Protein AF-A0A087CQB8-F1 (afdb_monomer_lite)

Radius of gyration: 24.26 Å; chains: 1; bounding box: 60×30×91 Å

Foldseek 3Di:
DDDDDDDDDDDDDPPPPPVFCLVVLLVLLLVLLVLLVVLLVVLVVQDADPWFVRLLVSLVVLVVSVVVSVVVVVVNLVSLVVGPCVPPDPVLVVLLVVLSVQLVVLPDAQDQDPGDTSVVSNVSSVSSSVSSVSNSVSSVSNSVSSVSSPPDDD

Secondary structure (DSSP, 8-state):
--------------------SHHHHHHHHHHHHHHHHHHHHHHHH-PPPSSHHHHHHHHHHHHHHHHHHHHHHHHHHHHHHTS--TT--HHHHHHHHHHHHHHHTT-SPPPPPSS--HHHHHHHHHHHHHHHHHHHHHHHHHHHHHHHTSPP--

Organism: NCBI:txid1437611

pLDDT: mean 79.55, std 16.45, range [34.53, 94.06]

Sequence (154 aa):
MTEAEQKTSAESTQSNSAKSKTPLIVGAIVVVVVVIAAIAAFLMMNQGGGNAEEALSVCERNAAALEVHQNSLATVQEQADALDLDGADEAALTDLVAAQEAVDALGEMPVCPADGSAKDIEAVTEEIKAYANDLRAATNDLDVAVKALAPAEE

Structure (mmCIF, N/CA/C/O backbone):
data_AF-A0A087CQB8-F1
#
_entry.id   AF-A0A087CQB8-F1
#
loop_
_atom_site.group_PDB
_atom_site.id
_atom_site.type_symbol
_atom_site.label_atom_id
_atom_site.label_alt_id
_atom_site.label_comp_id
_atom_site.label_asym_id
_atom_site.label_entity_id
_atom_site.label_seq_id
_atom_site.pdbx_PDB_ins_code
_atom_site.Cartn_x
_atom_site.Cartn_y
_atom_site.Cartn_z
_atom_site.occupancy
_atom_site.B_iso_or_equiv
_atom_site.auth_seq_id
_atom_site.auth_comp_id
_atom_site.auth_asym_id
_atom_site.auth_atom_id
_atom_site.pdbx_PDB_model_num
ATOM 1 N N . MET A 1 1 ? 38.773 17.263 -65.637 1.00 38.34 1 MET A N 1
ATOM 2 C CA . MET A 1 1 ? 38.829 16.891 -64.211 1.00 38.34 1 MET A CA 1
ATOM 3 C C . MET A 1 1 ? 38.044 17.974 -63.480 1.00 38.34 1 MET A C 1
ATOM 5 O O . MET A 1 1 ? 38.553 19.081 -63.399 1.00 38.34 1 MET A O 1
ATOM 9 N N . THR A 1 2 ? 36.706 17.868 -63.474 1.00 39.56 2 THR A N 1
ATOM 10 C CA . THR A 1 2 ? 35.849 17.237 -62.428 1.00 39.56 2 THR A CA 1
ATOM 11 C C . THR A 1 2 ? 35.851 18.065 -61.141 1.00 39.56 2 THR A C 1
ATOM 13 O O . THR A 1 2 ? 36.924 18.382 -60.652 1.00 39.56 2 THR A O 1
ATOM 16 N N . GLU A 1 3 ? 34.747 18.453 -60.511 1.00 38.16 3 GLU A N 1
ATOM 17 C CA . GLU A 1 3 ? 33.301 18.388 -60.774 1.00 38.16 3 GLU A CA 1
ATOM 18 C C . GLU A 1 3 ? 32.654 19.311 -59.715 1.00 38.16 3 GLU A C 1
ATOM 20 O O . GLU A 1 3 ? 33.204 19.486 -58.627 1.00 38.16 3 GLU A O 1
ATOM 25 N N . ALA A 1 4 ? 31.529 19.939 -60.046 1.00 49.56 4 ALA A N 1
ATOM 26 C CA . ALA A 1 4 ? 30.651 20.586 -59.073 1.00 49.56 4 ALA A CA 1
ATOM 27 C C . ALA A 1 4 ? 29.812 19.520 -58.350 1.00 49.56 4 ALA A C 1
ATOM 29 O O . ALA A 1 4 ? 29.595 18.479 -58.947 1.00 49.56 4 ALA A O 1
ATOM 30 N N . GLU A 1 5 ? 29.342 19.798 -57.127 1.00 42.94 5 GLU A N 1
ATOM 31 C CA . GLU A 1 5 ? 28.027 19.437 -56.535 1.00 42.94 5 GLU A CA 1
ATOM 32 C C . GLU A 1 5 ? 28.119 19.646 -55.004 1.00 42.94 5 GLU A C 1
ATOM 34 O O . GLU A 1 5 ? 29.035 19.168 -54.349 1.00 42.94 5 GLU A O 1
ATOM 39 N N . GLN A 1 6 ? 27.399 20.601 -54.414 1.00 34.88 6 GLN A N 1
ATOM 40 C CA . GLN A 1 6 ? 25.978 20.567 -54.042 1.00 34.88 6 GLN A CA 1
ATOM 41 C C . GLN A 1 6 ? 25.765 20.031 -52.603 1.00 34.88 6 GLN A C 1
ATOM 43 O O . GLN A 1 6 ? 25.855 18.844 -52.341 1.00 34.88 6 GLN A O 1
ATOM 48 N N . LYS A 1 7 ? 25.444 20.972 -51.697 1.00 40.72 7 LYS A N 1
ATOM 49 C CA . LYS A 1 7 ? 24.371 20.917 -50.680 1.00 40.72 7 LYS A CA 1
ATOM 50 C C . LYS A 1 7 ? 24.312 19.690 -49.751 1.00 40.72 7 LYS A C 1
ATOM 52 O O . LYS A 1 7 ? 23.931 18.611 -50.173 1.00 40.72 7 LYS A O 1
ATOM 57 N N . THR A 1 8 ? 24.435 19.923 -48.443 1.00 34.53 8 THR A N 1
ATOM 58 C CA . THR A 1 8 ? 23.481 19.391 -47.448 1.00 34.53 8 THR A CA 1
ATOM 59 C C . THR A 1 8 ? 23.520 20.266 -46.199 1.00 34.53 8 THR A C 1
ATOM 61 O O . THR A 1 8 ? 24.483 20.279 -45.439 1.00 34.53 8 THR A O 1
ATOM 64 N N . SER A 1 9 ? 22.445 21.032 -46.029 1.00 46.06 9 SER A N 1
ATOM 65 C CA . SER A 1 9 ? 21.957 21.473 -44.731 1.00 46.06 9 SER A CA 1
ATOM 66 C C . SER A 1 9 ? 21.545 20.250 -43.912 1.00 46.06 9 SER A C 1
ATOM 68 O O . SER A 1 9 ? 20.790 19.425 -44.416 1.00 46.06 9 SER A O 1
ATOM 70 N N . ALA A 1 10 ? 21.989 20.181 -42.663 1.00 40.94 10 ALA A N 1
ATOM 71 C CA . ALA A 1 10 ? 21.267 19.559 -41.554 1.00 40.94 10 ALA A CA 1
ATOM 72 C C . ALA A 1 10 ? 21.836 20.180 -40.264 1.00 40.94 10 ALA A C 1
ATOM 74 O O . ALA A 1 10 ? 22.841 19.738 -39.723 1.00 40.94 10 ALA A O 1
ATOM 75 N N . GLU A 1 11 ? 21.422 21.400 -39.928 1.00 42.72 11 GLU A N 1
ATOM 76 C CA . GLU A 1 11 ? 20.470 21.623 -38.830 1.00 42.72 11 GLU A CA 1
ATOM 77 C C . GLU A 1 11 ? 19.584 20.417 -38.469 1.00 42.72 11 GLU A C 1
ATOM 79 O O . GLU A 1 11 ? 19.109 19.693 -39.342 1.00 42.72 11 GLU A O 1
ATOM 84 N N . SER A 1 12 ? 19.309 20.286 -37.166 1.00 41.84 12 SER A N 1
ATOM 85 C CA . SER A 1 12 ? 18.598 19.205 -36.458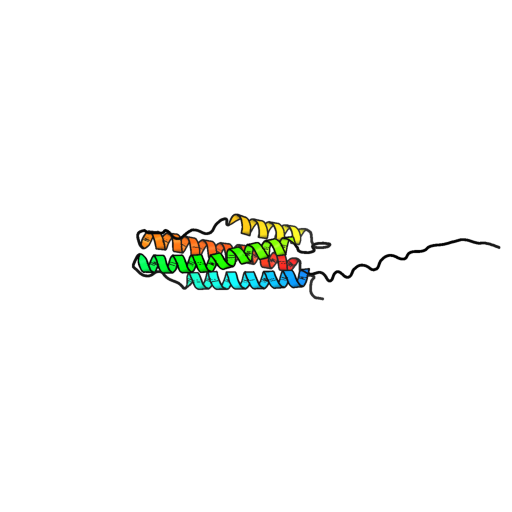 1.00 41.84 12 SER A CA 1
ATOM 86 C C . SER A 1 12 ? 19.533 18.047 -36.085 1.00 41.84 12 SER A C 1
ATOM 88 O O . SER A 1 12 ? 19.876 17.203 -36.895 1.00 41.84 12 SER A O 1
ATOM 90 N N . THR A 1 13 ? 19.991 17.921 -34.846 1.00 39.09 13 THR A N 1
ATOM 91 C CA . THR A 1 13 ? 19.102 17.736 -33.703 1.00 39.09 13 THR A CA 1
ATOM 92 C C . THR A 1 13 ? 19.803 18.254 -32.457 1.00 39.09 13 THR A C 1
ATOM 94 O O . THR A 1 13 ? 20.709 17.625 -31.919 1.00 39.09 13 THR A O 1
ATOM 97 N N . GLN A 1 14 ? 19.355 19.414 -31.984 1.00 38.16 14 GLN A N 1
ATOM 98 C CA . GLN A 1 14 ? 19.309 19.681 -30.557 1.00 38.16 14 GLN A CA 1
ATOM 99 C C . GLN A 1 14 ? 18.445 18.559 -29.975 1.00 38.16 14 GLN A C 1
ATOM 101 O O . GLN A 1 14 ? 17.218 18.650 -29.979 1.00 38.16 14 GLN A 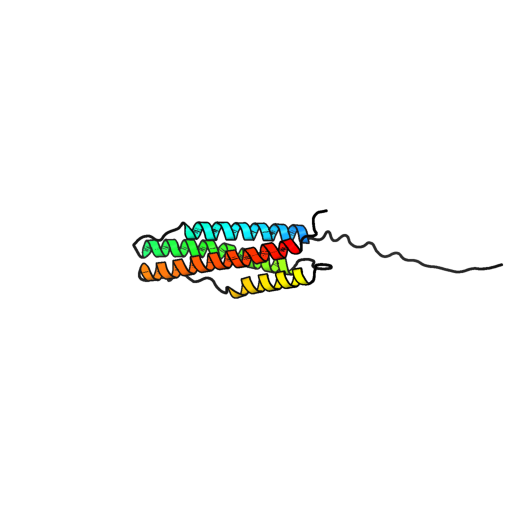O 1
ATOM 106 N N . SER A 1 15 ? 19.063 17.442 -29.588 1.00 40.66 15 SER A N 1
ATOM 107 C CA . SER A 1 15 ? 18.374 16.432 -28.799 1.00 40.66 15 SER A CA 1
ATOM 108 C C . SER A 1 15 ? 18.054 17.149 -27.509 1.00 40.66 15 SER A C 1
ATOM 110 O O . SER A 1 15 ? 18.961 17.469 -26.738 1.00 40.66 15 SER A O 1
ATOM 112 N N . ASN A 1 16 ? 16.787 17.532 -27.366 1.00 42.66 16 ASN A N 1
ATOM 113 C CA . ASN A 1 16 ? 16.253 18.088 -26.145 1.00 42.66 16 ASN A CA 1
ATOM 114 C C . ASN A 1 16 ? 16.746 17.192 -25.018 1.00 42.66 16 ASN A C 1
ATOM 116 O O . ASN A 1 16 ? 16.281 16.068 -24.864 1.00 42.66 16 ASN A O 1
ATOM 120 N N . SER A 1 17 ? 17.721 17.681 -24.256 1.00 42.53 17 SER A N 1
ATOM 121 C CA . SER A 1 17 ? 18.066 17.138 -22.958 1.00 42.53 17 SER A CA 1
ATOM 122 C C . SER A 1 17 ? 16.892 17.463 -22.037 1.00 42.53 17 SER A C 1
ATOM 124 O O . SER A 1 17 ? 16.993 18.304 -21.145 1.00 42.53 17 SER A O 1
ATOM 126 N N . ALA A 1 18 ? 15.737 16.846 -22.293 1.00 49.97 18 ALA A N 1
ATOM 127 C CA . ALA A 1 18 ? 14.750 16.624 -21.266 1.00 49.97 18 ALA A CA 1
ATOM 128 C C . ALA A 1 18 ? 15.471 15.721 -20.272 1.00 49.97 18 ALA A C 1
ATOM 130 O O . ALA A 1 18 ? 15.638 14.527 -20.489 1.00 49.97 18 ALA A O 1
ATOM 131 N N . LYS A 1 19 ? 16.064 16.343 -19.253 1.00 56.97 19 LYS A N 1
ATOM 132 C CA . LYS A 1 19 ? 16.698 15.643 -18.147 1.00 56.97 19 LYS A CA 1
ATOM 133 C C . LYS A 1 19 ? 15.654 14.663 -17.622 1.00 56.97 19 LYS A C 1
ATOM 135 O O . LYS A 1 19 ? 14.626 15.116 -17.116 1.00 56.97 19 LYS A O 1
ATOM 140 N N . SER A 1 20 ? 15.885 13.368 -17.844 1.00 65.38 20 SER A N 1
ATOM 141 C CA . SER A 1 20 ? 14.962 12.315 -17.436 1.00 65.38 20 SER A CA 1
ATOM 142 C C . SER A 1 20 ? 14.579 12.546 -15.973 1.00 65.38 20 SER A C 1
ATOM 144 O O . SER A 1 20 ? 15.438 12.780 -15.115 1.00 65.38 20 SER A O 1
ATOM 146 N N . LYS A 1 21 ? 13.270 12.587 -15.712 1.00 73.94 21 LYS A N 1
ATOM 147 C CA . LYS A 1 21 ? 12.722 12.748 -14.359 1.00 73.94 21 LYS A CA 1
ATOM 148 C C . LYS A 1 21 ? 12.688 11.418 -13.607 1.00 73.94 21 LYS A C 1
ATOM 150 O O . LYS A 1 21 ? 12.445 11.437 -12.405 1.00 73.94 21 LYS A O 1
ATOM 155 N N . THR A 1 22 ? 12.993 10.308 -14.282 1.00 77.25 22 THR A N 1
ATOM 156 C CA . THR A 1 22 ? 13.059 8.943 -13.746 1.00 77.25 22 THR A CA 1
ATOM 157 C C . THR A 1 22 ? 13.759 8.866 -12.384 1.00 77.25 22 THR A C 1
ATOM 159 O O . THR A 1 22 ? 13.110 8.415 -11.447 1.00 77.25 22 THR A O 1
ATOM 162 N N . PRO A 1 23 ? 14.986 9.387 -12.164 1.00 77.38 23 PRO A N 1
ATOM 163 C CA . PRO A 1 23 ? 15.627 9.305 -10.844 1.00 77.38 23 PRO A CA 1
ATOM 164 C C . PRO A 1 23 ? 14.883 10.073 -9.739 1.00 77.38 23 PRO A C 1
ATOM 166 O O . PRO A 1 23 ? 14.908 9.669 -8.579 1.00 77.38 23 PRO A O 1
ATOM 169 N N . LEU A 1 24 ? 14.209 11.178 -10.079 1.00 79.31 24 LEU A N 1
ATOM 170 C CA . LEU A 1 24 ? 13.429 11.960 -9.116 1.00 79.31 24 LEU A CA 1
ATOM 171 C C . LEU A 1 24 ? 12.137 11.230 -8.733 1.00 79.31 24 LEU A C 1
ATOM 173 O O . LEU A 1 24 ? 11.786 11.194 -7.556 1.00 79.31 24 LEU A O 1
ATOM 177 N N . ILE A 1 25 ? 11.469 10.632 -9.719 1.00 80.81 25 ILE A N 1
ATOM 178 C CA . ILE A 1 25 ? 10.244 9.848 -9.539 1.00 80.81 25 ILE A CA 1
ATOM 179 C C . ILE A 1 25 ? 10.540 8.577 -8.734 1.00 80.81 25 ILE A C 1
ATOM 181 O O . ILE A 1 25 ? 9.899 8.342 -7.714 1.00 80.81 25 ILE A O 1
ATOM 185 N N . VAL A 1 26 ? 11.570 7.815 -9.122 1.00 83.44 26 VAL A N 1
ATOM 186 C CA . VAL A 1 26 ? 12.052 6.639 -8.379 1.00 83.44 26 VAL A CA 1
ATOM 187 C C . VAL A 1 26 ? 12.303 7.016 -6.919 1.00 83.44 26 VAL A C 1
ATOM 189 O O . VAL A 1 26 ? 11.748 6.391 -6.021 1.00 83.44 26 VAL A O 1
ATOM 192 N N . GLY A 1 27 ? 13.056 8.094 -6.667 1.00 82.50 27 GLY A N 1
ATOM 193 C CA . GLY A 1 27 ? 13.331 8.567 -5.309 1.00 82.50 27 GLY A CA 1
ATOM 194 C C . GLY A 1 27 ? 12.073 8.900 -4.498 1.00 82.50 27 GLY A C 1
ATOM 195 O O . GLY A 1 27 ? 12.010 8.571 -3.313 1.00 82.50 27 GLY A O 1
ATOM 196 N N . ALA A 1 28 ? 11.060 9.513 -5.117 1.00 82.69 28 ALA A N 1
ATOM 197 C CA . ALA A 1 28 ? 9.788 9.810 -4.460 1.00 82.69 28 ALA A CA 1
ATOM 198 C C . ALA A 1 28 ? 9.011 8.535 -4.092 1.00 82.69 28 ALA A C 1
ATOM 200 O O . ALA A 1 28 ? 8.481 8.445 -2.982 1.00 82.69 28 ALA A O 1
ATOM 201 N N . ILE A 1 29 ? 9.002 7.533 -4.976 1.00 83.31 29 ILE A N 1
ATOM 202 C CA . ILE A 1 29 ? 8.345 6.243 -4.734 1.00 83.31 29 ILE A CA 1
ATOM 203 C C . ILE A 1 29 ? 8.983 5.526 -3.540 1.00 83.31 29 ILE A C 1
ATOM 205 O O . ILE A 1 29 ? 8.269 5.162 -2.604 1.00 83.31 29 ILE A O 1
ATOM 209 N N . VAL A 1 30 ? 10.319 5.423 -3.498 1.00 85.00 30 VAL A N 1
ATOM 210 C CA . VAL A 1 30 ? 11.038 4.780 -2.377 1.00 85.00 30 VAL A CA 1
ATOM 211 C C . VAL A 1 30 ? 10.642 5.398 -1.029 1.00 85.00 30 VAL A C 1
ATOM 213 O O . VAL A 1 30 ? 10.416 4.684 -0.049 1.00 85.00 30 VAL A O 1
ATOM 216 N N . VAL A 1 31 ? 10.527 6.729 -0.957 1.00 85.12 31 VAL A N 1
ATOM 217 C CA . VAL A 1 31 ? 10.145 7.428 0.282 1.00 85.12 31 VAL A CA 1
ATOM 218 C C . VAL A 1 31 ? 8.746 7.023 0.743 1.00 85.12 31 VAL A C 1
ATOM 220 O O . VAL A 1 31 ? 8.554 6.748 1.928 1.00 85.12 31 VAL A O 1
ATOM 223 N N . VAL A 1 32 ? 7.774 6.953 -0.168 1.00 84.31 32 VAL A N 1
ATOM 224 C CA . VAL A 1 32 ? 6.395 6.574 0.175 1.00 84.31 32 VAL A CA 1
ATOM 225 C C . VAL A 1 32 ? 6.328 5.135 0.689 1.00 84.31 32 VAL A C 1
ATOM 227 O O . VAL A 1 32 ? 5.679 4.888 1.708 1.00 84.31 32 VAL A O 1
ATOM 230 N N . VAL A 1 33 ? 7.058 4.203 0.072 1.00 84.25 33 VAL A N 1
ATOM 231 C CA . VAL A 1 33 ? 7.098 2.797 0.513 1.00 84.25 33 VAL A CA 1
ATOM 232 C C . VAL A 1 33 ? 7.667 2.663 1.929 1.00 84.25 33 VAL A C 1
ATOM 234 O O . VAL A 1 33 ? 7.120 1.933 2.760 1.00 84.25 33 VAL A O 1
ATOM 237 N N . VAL A 1 34 ? 8.718 3.419 2.263 1.00 85.62 34 VAL A N 1
ATOM 238 C CA . VAL A 1 34 ? 9.280 3.439 3.626 1.00 85.62 34 VAL A CA 1
ATOM 239 C C . VAL A 1 34 ? 8.260 3.942 4.651 1.00 85.62 34 VAL A C 1
ATOM 241 O O . VAL A 1 34 ? 8.174 3.397 5.756 1.00 85.62 34 VAL A O 1
ATOM 244 N N . VAL A 1 35 ? 7.468 4.956 4.297 1.00 85.50 35 VAL A N 1
ATOM 245 C CA . VAL A 1 35 ? 6.412 5.475 5.175 1.00 85.50 35 VAL A CA 1
ATOM 246 C C . VAL A 1 35 ? 5.338 4.409 5.417 1.00 85.50 35 VAL A C 1
ATOM 248 O O . VAL A 1 35 ? 5.024 4.136 6.576 1.00 85.50 35 VAL A O 1
ATOM 251 N N . ILE A 1 36 ? 4.851 3.740 4.365 1.00 85.12 36 ILE A N 1
ATOM 252 C CA . ILE A 1 36 ? 3.873 2.636 4.463 1.00 85.12 36 ILE A CA 1
ATOM 253 C C . ILE A 1 36 ? 4.397 1.522 5.380 1.00 85.12 36 ILE A C 1
ATOM 255 O O . ILE A 1 36 ? 3.697 1.058 6.286 1.00 85.12 36 ILE A O 1
ATOM 259 N N . ALA A 1 37 ? 5.665 1.145 5.216 1.00 86.06 37 ALA A N 1
ATOM 260 C CA . ALA A 1 37 ? 6.315 0.149 6.054 1.00 86.06 37 ALA A CA 1
ATOM 261 C C . ALA A 1 37 ? 6.326 0.541 7.546 1.00 86.06 37 ALA A C 1
ATOM 263 O O . ALA A 1 37 ? 6.058 -0.308 8.406 1.00 86.06 37 ALA A O 1
ATOM 264 N N . ALA A 1 38 ? 6.611 1.805 7.869 1.00 87.38 38 ALA A N 1
ATOM 265 C CA . ALA A 1 38 ? 6.610 2.298 9.247 1.00 87.38 38 ALA A CA 1
ATOM 266 C C . ALA A 1 38 ? 5.216 2.227 9.895 1.00 87.38 38 ALA A C 1
ATOM 268 O O . ALA A 1 38 ? 5.104 1.928 11.084 1.00 87.38 38 ALA A O 1
ATOM 269 N N . ILE A 1 39 ? 4.157 2.441 9.117 1.00 84.38 39 ILE A N 1
ATOM 270 C CA . ILE A 1 39 ? 2.777 2.418 9.615 1.00 84.38 39 ILE A CA 1
ATOM 271 C C . ILE A 1 39 ? 2.316 1.004 9.875 1.00 84.38 39 ILE A C 1
ATOM 273 O O . ILE A 1 39 ? 1.821 0.741 10.962 1.00 84.38 39 ILE A O 1
ATOM 277 N N . ALA A 1 40 ? 2.543 0.079 8.943 1.00 87.06 40 ALA A N 1
ATOM 278 C CA . ALA A 1 40 ? 2.238 -1.328 9.186 1.00 87.06 40 ALA A CA 1
ATOM 279 C C . ALA A 1 40 ? 2.885 -1.810 10.501 1.00 87.06 40 ALA A C 1
ATOM 281 O O . ALA A 1 40 ? 2.230 -2.452 11.318 1.00 87.06 40 ALA A O 1
ATOM 282 N N . ALA A 1 41 ? 4.132 -1.400 10.770 1.00 86.00 41 ALA A N 1
ATOM 283 C CA . ALA A 1 41 ? 4.797 -1.686 12.040 1.00 86.00 41 ALA A CA 1
ATOM 284 C C . ALA A 1 41 ? 4.133 -0.985 13.243 1.00 86.00 41 ALA A C 1
ATOM 286 O O . ALA A 1 41 ? 3.946 -1.615 14.283 1.00 86.00 41 ALA A O 1
ATOM 287 N N . PHE A 1 42 ? 3.758 0.292 13.117 1.00 85.19 42 PHE A N 1
ATOM 288 C CA . PHE A 1 42 ? 3.049 1.037 14.165 1.00 85.19 42 PHE A CA 1
ATOM 289 C C . PHE A 1 42 ? 1.705 0.389 14.531 1.00 85.19 42 PHE A C 1
ATOM 291 O O . PHE A 1 42 ? 1.408 0.202 15.710 1.00 85.19 42 PHE A O 1
ATOM 298 N N . LEU A 1 43 ? 0.919 -0.017 13.533 1.00 86.06 43 LEU A N 1
ATOM 299 C CA . LEU A 1 43 ? -0.389 -0.645 13.722 1.00 86.06 43 LEU A CA 1
ATOM 300 C C . LEU A 1 43 ? -0.280 -1.984 14.456 1.00 86.06 43 LEU A C 1
ATOM 302 O O . LEU A 1 43 ? -1.090 -2.269 15.335 1.00 86.06 43 LEU A O 1
ATOM 306 N N . MET A 1 44 ? 0.751 -2.781 14.163 1.00 80.56 44 MET A N 1
ATOM 307 C CA . MET A 1 44 ? 1.007 -4.045 14.867 1.00 80.56 44 MET A CA 1
ATOM 308 C C . MET A 1 44 ? 1.338 -3.848 16.356 1.00 80.56 44 MET A C 1
ATOM 310 O O . MET A 1 44 ? 1.104 -4.749 17.160 1.00 80.56 44 MET A O 1
ATOM 314 N N . MET A 1 45 ? 1.861 -2.680 16.744 1.00 81.31 45 MET A N 1
ATOM 315 C CA . MET A 1 45 ? 2.172 -2.354 18.143 1.00 81.31 45 MET A CA 1
ATOM 316 C C . MET A 1 45 ? 0.958 -1.818 18.911 1.00 81.31 45 MET A C 1
ATOM 318 O O . MET A 1 45 ? 0.945 -1.866 20.142 1.00 81.31 45 MET A O 1
ATOM 322 N N . ASN A 1 46 ? -0.058 -1.322 18.203 1.00 73.19 46 ASN A N 1
ATOM 323 C CA . ASN A 1 46 ? -1.240 -0.713 18.794 1.00 73.19 46 ASN A CA 1
ATOM 324 C C . ASN A 1 46 ? -2.297 -1.799 19.081 1.00 73.19 46 ASN A C 1
ATOM 326 O O . ASN A 1 46 ? -2.987 -2.290 18.182 1.00 73.19 46 ASN A O 1
ATOM 330 N N . GLN A 1 47 ? -2.388 -2.224 20.342 1.00 69.31 47 GLN A N 1
ATOM 331 C CA . GLN A 1 47 ? -3.393 -3.193 20.794 1.00 69.31 47 GLN A CA 1
ATOM 332 C C . GLN A 1 47 ? -4.652 -2.475 21.290 1.00 69.31 47 GLN A C 1
ATOM 334 O O . GLN A 1 47 ? -4.562 -1.424 21.922 1.00 69.31 47 GLN A O 1
ATOM 339 N N . GLY A 1 48 ? -5.815 -3.048 20.970 1.00 66.75 48 GLY A N 1
ATOM 340 C CA . GLY A 1 48 ? -7.111 -2.582 21.458 1.00 66.75 48 GLY A CA 1
ATOM 341 C C . GLY A 1 48 ? -7.248 -2.759 22.970 1.00 66.75 48 GLY A C 1
ATOM 342 O O . GLY A 1 48 ? -6.640 -3.654 23.562 1.00 66.75 48 GLY A O 1
ATOM 343 N N . GLY A 1 49 ? -8.037 -1.888 23.595 1.00 66.44 49 GLY A N 1
ATOM 344 C CA . GLY A 1 49 ? -8.448 -2.046 24.987 1.00 66.44 49 GLY A CA 1
ATOM 345 C C . GLY A 1 49 ? -9.655 -2.964 25.144 1.00 66.44 49 GLY A C 1
ATOM 346 O O . GLY A 1 49 ? -10.345 -3.282 24.186 1.00 66.44 49 GLY A O 1
ATOM 347 N N . GLY A 1 50 ? -9.949 -3.370 26.381 1.00 77.31 50 GLY A N 1
ATOM 348 C CA . GLY A 1 50 ? -10.955 -4.403 26.671 1.00 77.31 50 GLY A CA 1
ATOM 349 C C . GLY A 1 50 ? -12.426 -3.973 26.574 1.00 77.31 50 GLY A C 1
ATOM 350 O O . GLY A 1 50 ? -13.297 -4.721 27.020 1.00 77.31 50 GLY A O 1
ATOM 351 N N . ASN A 1 51 ? -12.729 -2.774 26.067 1.00 88.62 51 ASN A N 1
ATOM 352 C CA . ASN A 1 51 ? -14.098 -2.285 25.890 1.00 88.62 51 ASN A CA 1
ATOM 353 C C . ASN A 1 51 ? -14.330 -1.758 24.463 1.00 88.62 51 ASN A C 1
ATOM 355 O O . ASN A 1 51 ? -13.392 -1.530 23.705 1.00 88.62 51 ASN A O 1
ATOM 359 N N . ALA A 1 52 ? -15.602 -1.588 24.091 1.00 87.81 52 ALA A N 1
ATOM 360 C CA . ALA A 1 52 ? -15.974 -1.232 22.724 1.00 87.81 52 ALA A CA 1
ATOM 361 C C . ALA A 1 52 ? -15.519 0.183 22.331 1.00 87.81 52 ALA A C 1
ATOM 363 O O . ALA A 1 52 ? -15.078 0.382 21.208 1.00 87.81 52 ALA A O 1
ATOM 364 N N . GLU A 1 53 ? -15.575 1.153 23.247 1.00 88.25 53 GLU A N 1
ATOM 365 C CA . GLU A 1 53 ? -15.159 2.539 22.981 1.00 88.25 53 GLU A CA 1
ATOM 366 C C . GLU A 1 53 ? -13.655 2.647 22.691 1.00 88.25 53 GLU A C 1
ATOM 368 O O . GLU A 1 53 ? -13.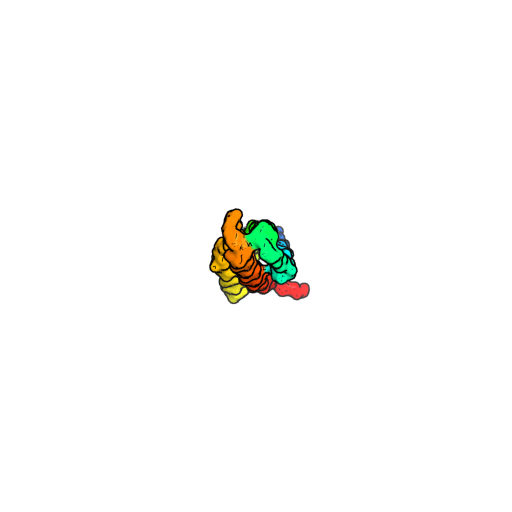233 3.356 21.777 1.00 88.25 53 GLU A O 1
ATOM 373 N N . GLU A 1 54 ? -12.831 1.922 23.446 1.00 88.56 54 GLU A N 1
ATOM 374 C CA . GLU A 1 54 ? -11.384 1.901 23.257 1.00 88.56 54 GLU A CA 1
ATOM 375 C C . GLU A 1 54 ? -11.000 1.109 22.005 1.00 88.56 54 GLU A C 1
ATOM 377 O O . GLU A 1 54 ? -10.153 1.568 21.236 1.00 88.56 54 GLU A O 1
ATOM 382 N N . ALA A 1 55 ? -11.667 -0.020 21.745 1.00 89.06 55 ALA A N 1
ATOM 383 C CA . ALA A 1 55 ? -11.504 -0.768 20.501 1.00 89.06 55 ALA A CA 1
ATOM 384 C C . ALA A 1 55 ? -11.863 0.090 19.275 1.00 89.06 55 ALA A C 1
ATOM 386 O O . ALA A 1 55 ? -11.106 0.110 18.306 1.00 89.06 55 ALA A O 1
ATOM 387 N N . LEU A 1 56 ? -12.964 0.850 19.333 1.00 90.81 56 LEU A N 1
ATOM 388 C CA . LEU A 1 56 ? -13.408 1.733 18.247 1.00 90.81 56 LEU A CA 1
ATOM 389 C C . LEU A 1 56 ? -12.389 2.843 17.990 1.00 90.81 56 LEU A C 1
ATOM 391 O O . LEU A 1 56 ? -11.956 3.032 16.860 1.00 90.81 56 LEU A O 1
ATOM 395 N N . SER A 1 57 ? -11.930 3.510 19.049 1.00 90.56 57 SER A N 1
ATOM 396 C CA . SER A 1 57 ? -10.895 4.547 18.966 1.00 90.56 57 SER A CA 1
ATOM 397 C C . SER A 1 57 ? -9.589 4.023 18.356 1.00 90.56 57 SER A C 1
ATOM 399 O O . SER A 1 57 ? -8.949 4.712 17.557 1.00 90.56 57 SER A O 1
ATOM 401 N N . VAL A 1 58 ? -9.179 2.797 18.699 1.00 90.31 58 VAL A N 1
ATOM 402 C CA . VAL A 1 58 ? -8.000 2.157 18.095 1.00 90.31 58 VAL A CA 1
ATOM 403 C C . VAL A 1 58 ? -8.250 1.820 16.628 1.00 90.31 58 VAL A C 1
ATOM 405 O O . VAL A 1 58 ? -7.391 2.119 15.800 1.00 90.31 58 VAL A O 1
ATOM 408 N N . CYS A 1 59 ? -9.414 1.262 16.295 1.00 91.56 59 CYS A N 1
ATOM 409 C CA . CYS A 1 59 ? -9.798 0.986 14.915 1.00 91.56 59 CYS A CA 1
ATOM 410 C C . CYS A 1 59 ? -9.746 2.266 14.068 1.00 91.56 59 CYS A C 1
ATOM 412 O O . CYS A 1 59 ? -9.031 2.312 13.069 1.00 91.56 59 CYS A O 1
ATOM 414 N N . GLU A 1 60 ? -10.434 3.330 14.491 1.00 91.75 60 GLU A N 1
ATOM 415 C CA . GLU A 1 60 ? -10.509 4.603 13.766 1.00 91.75 60 GLU A CA 1
ATOM 416 C C . GLU A 1 60 ? -9.128 5.222 13.554 1.00 91.75 60 GLU A C 1
ATOM 418 O O . GLU A 1 60 ? -8.818 5.693 12.462 1.00 91.75 60 GLU A O 1
ATOM 423 N N . ARG A 1 61 ? -8.261 5.189 14.573 1.00 89.81 61 ARG A N 1
ATOM 424 C CA . ARG A 1 61 ? -6.875 5.661 14.434 1.00 89.81 61 ARG A CA 1
ATOM 425 C C . ARG A 1 61 ? -6.087 4.833 13.431 1.00 89.81 61 ARG A C 1
ATOM 427 O O . ARG A 1 61 ? -5.310 5.401 12.667 1.00 89.81 61 ARG A O 1
ATOM 434 N N . ASN A 1 62 ? -6.265 3.516 13.450 1.00 90.12 62 ASN A N 1
ATOM 435 C CA . ASN A 1 62 ? -5.585 2.613 12.535 1.00 90.12 62 ASN A CA 1
ATOM 436 C C . ASN A 1 62 ? -6.047 2.842 11.084 1.00 90.12 62 ASN A C 1
ATOM 438 O O . ASN A 1 62 ? -5.208 2.950 10.189 1.00 90.12 62 ASN A O 1
ATOM 442 N N . ALA A 1 63 ? -7.356 2.996 10.874 1.00 90.50 63 ALA A N 1
ATOM 443 C CA . ALA A 1 63 ? -7.951 3.328 9.582 1.00 90.50 63 ALA A CA 1
ATOM 444 C C . ALA A 1 63 ? -7.483 4.702 9.073 1.00 90.50 63 ALA A C 1
ATOM 446 O O . ALA A 1 63 ? -6.976 4.810 7.959 1.00 90.50 63 ALA A O 1
ATOM 447 N N . ALA A 1 64 ? -7.564 5.741 9.911 1.00 89.62 64 ALA A N 1
ATOM 448 C CA . ALA A 1 64 ? -7.148 7.095 9.550 1.00 89.62 64 ALA A CA 1
ATOM 449 C C . ALA A 1 64 ? -5.650 7.181 9.234 1.00 89.62 64 ALA A C 1
ATOM 451 O O . ALA A 1 64 ? -5.247 7.936 8.349 1.00 89.62 64 ALA A O 1
ATOM 452 N N . ALA A 1 65 ? -4.820 6.402 9.940 1.00 87.31 65 ALA A N 1
ATOM 453 C CA . ALA A 1 65 ? -3.410 6.291 9.608 1.00 87.31 65 ALA A CA 1
ATOM 454 C C . ALA A 1 65 ? -3.252 5.787 8.172 1.00 87.31 65 ALA A C 1
ATOM 456 O O . ALA A 1 65 ? -2.590 6.454 7.396 1.00 87.31 65 ALA A O 1
ATOM 457 N N . LEU A 1 66 ? -3.896 4.683 7.787 1.00 87.25 66 LEU A N 1
ATOM 458 C CA . LEU A 1 66 ? -3.777 4.095 6.446 1.00 87.25 66 LEU A CA 1
ATOM 459 C C . LEU A 1 66 ? -4.380 4.943 5.321 1.00 87.25 66 LEU A C 1
ATOM 461 O O . LEU A 1 66 ? -3.826 4.967 4.222 1.00 87.25 66 LEU A O 1
ATOM 465 N N . GLU A 1 67 ? -5.474 5.657 5.578 1.00 85.44 67 GLU A N 1
ATOM 466 C CA . GLU A 1 67 ? -6.175 6.467 4.572 1.00 85.44 67 GLU A CA 1
ATOM 467 C C . GLU A 1 67 ? -5.273 7.557 3.965 1.00 85.44 67 GLU A C 1
ATOM 469 O O . GLU A 1 67 ? -5.236 7.752 2.748 1.00 85.44 67 GLU A O 1
ATOM 474 N N . VAL A 1 68 ? -4.438 8.199 4.789 1.00 79.06 68 VAL A N 1
ATOM 475 C CA . VAL A 1 68 ? -3.443 9.186 4.327 1.00 79.06 68 VAL A CA 1
ATOM 476 C C . VAL A 1 68 ? -2.440 8.567 3.337 1.00 79.06 68 VAL A C 1
ATOM 478 O O . VAL A 1 68 ? -1.913 9.253 2.451 1.00 79.06 68 VAL A O 1
ATOM 481 N N . HIS A 1 69 ? -2.195 7.260 3.431 1.00 77.81 69 HIS A N 1
ATOM 482 C CA . HIS A 1 69 ? -1.220 6.561 2.593 1.00 77.81 69 HIS A CA 1
ATOM 483 C C . HIS A 1 69 ? -1.824 5.881 1.381 1.00 77.81 69 HIS A C 1
ATOM 485 O O . HIS A 1 69 ? -1.126 5.796 0.380 1.00 77.81 69 HIS A O 1
ATOM 491 N N . GLN A 1 70 ? -3.107 5.522 1.404 1.00 79.94 70 GLN A N 1
ATOM 492 C CA . GLN A 1 70 ? -3.856 5.184 0.188 1.00 79.94 70 GLN A CA 1
ATOM 493 C C . GLN A 1 70 ? -3.758 6.312 -0.850 1.00 79.94 70 GLN A C 1
ATOM 495 O O . GLN A 1 70 ? -3.443 6.081 -2.013 1.00 79.94 70 GLN A O 1
ATOM 500 N N . ASN A 1 71 ? -3.904 7.566 -0.414 1.00 79.38 71 ASN A N 1
ATOM 501 C CA . ASN A 1 71 ? -3.733 8.714 -1.306 1.00 79.38 71 ASN A CA 1
ATOM 502 C C . ASN A 1 71 ? -2.279 8.873 -1.800 1.00 79.38 71 ASN A C 1
ATOM 504 O O . ASN A 1 71 ? -2.024 9.221 -2.954 1.00 79.38 71 ASN A O 1
ATOM 508 N N . SER A 1 72 ? -1.306 8.596 -0.927 1.00 79.44 72 SER A N 1
ATOM 509 C CA . SER A 1 72 ? 0.116 8.621 -1.300 1.00 79.44 72 SER A CA 1
ATOM 510 C C . SER A 1 72 ? 0.467 7.506 -2.293 1.00 79.44 72 SER A C 1
ATOM 512 O O . SER A 1 72 ? 1.294 7.712 -3.173 1.00 79.44 72 SER A O 1
ATOM 514 N N . LEU A 1 73 ? -0.184 6.350 -2.177 1.00 82.50 73 LEU A N 1
ATOM 515 C CA . LEU A 1 73 ? -0.031 5.192 -3.049 1.00 82.50 73 LEU A CA 1
ATOM 516 C C . LEU A 1 73 ? -0.580 5.451 -4.448 1.00 82.50 73 LEU A C 1
ATOM 518 O O . LEU A 1 73 ? 0.131 5.210 -5.415 1.00 82.50 73 LEU A O 1
ATOM 522 N N . ALA A 1 74 ? -1.776 6.034 -4.551 1.00 84.00 74 ALA A N 1
ATOM 523 C CA . ALA A 1 74 ? -2.317 6.476 -5.834 1.00 84.00 74 ALA A CA 1
ATOM 524 C C . ALA A 1 74 ? -1.352 7.452 -6.533 1.00 84.00 74 ALA A C 1
ATOM 526 O O . ALA A 1 74 ? -1.092 7.344 -7.728 1.00 84.00 74 ALA A O 1
ATOM 527 N N . THR A 1 75 ? -0.727 8.346 -5.758 1.00 82.56 75 THR A N 1
ATOM 528 C CA . THR A 1 75 ? 0.300 9.271 -6.268 1.00 82.56 75 THR A CA 1
ATOM 529 C C . THR A 1 75 ? 1.575 8.535 -6.703 1.00 82.56 75 THR A C 1
ATOM 531 O O . THR A 1 75 ? 2.270 8.988 -7.607 1.00 82.56 75 THR A O 1
ATOM 534 N N . VAL A 1 76 ? 1.930 7.424 -6.053 1.00 81.31 76 VAL A N 1
ATOM 535 C CA . VAL A 1 76 ? 3.062 6.564 -6.433 1.00 81.31 76 VAL A CA 1
ATOM 536 C C . VAL A 1 76 ? 2.773 5.788 -7.710 1.00 81.31 76 VAL A C 1
ATOM 538 O O . VAL A 1 76 ? 3.651 5.721 -8.562 1.00 81.31 76 VAL A O 1
ATOM 541 N N . GLN A 1 77 ? 1.570 5.237 -7.860 1.00 85.56 77 GLN A N 1
ATOM 542 C CA . GLN A 1 77 ? 1.160 4.529 -9.071 1.00 85.56 77 GLN A CA 1
ATOM 543 C C . GLN A 1 77 ? 1.120 5.481 -10.270 1.00 85.56 77 GLN A C 1
ATOM 545 O O . GLN A 1 77 ? 1.743 5.185 -11.281 1.00 85.56 77 GLN A O 1
ATOM 550 N N . GLU A 1 78 ? 0.534 6.674 -10.117 1.00 87.25 78 GLU A N 1
ATOM 551 C CA . GLU A 1 78 ? 0.560 7.713 -11.160 1.00 87.25 78 GLU A CA 1
ATOM 552 C C . GLU A 1 78 ? 1.999 8.113 -11.527 1.00 87.25 78 GLU A C 1
ATOM 554 O O . GLU A 1 78 ? 2.339 8.314 -12.691 1.00 87.25 78 GLU A O 1
ATOM 559 N N . GLN A 1 79 ? 2.872 8.218 -10.525 1.00 82.69 79 GLN A N 1
ATOM 560 C CA . GLN A 1 79 ? 4.288 8.497 -10.733 1.00 82.69 79 GLN A CA 1
ATOM 561 C C . GLN A 1 79 ? 5.012 7.362 -11.463 1.00 82.69 79 GLN A C 1
ATOM 563 O O . GLN A 1 79 ? 5.820 7.650 -12.343 1.00 82.69 79 GLN A O 1
ATOM 568 N N . ALA A 1 80 ? 4.722 6.105 -11.125 1.00 82.56 80 ALA A N 1
ATOM 569 C CA . ALA A 1 80 ? 5.259 4.930 -11.799 1.00 82.56 80 ALA A CA 1
ATOM 570 C C . ALA A 1 80 ? 4.806 4.870 -13.267 1.00 82.56 80 ALA A C 1
ATOM 572 O O . ALA A 1 80 ? 5.639 4.658 -14.145 1.00 82.56 80 ALA A O 1
ATOM 573 N N . ASP A 1 81 ? 3.538 5.182 -13.548 1.00 82.88 81 ASP A N 1
ATOM 574 C CA . ASP A 1 81 ? 3.002 5.290 -14.913 1.00 82.88 81 ASP A CA 1
ATOM 575 C C . ASP A 1 81 ? 3.643 6.434 -15.713 1.00 82.88 81 ASP A C 1
ATOM 577 O O . ASP A 1 81 ? 3.752 6.376 -16.938 1.00 82.88 81 ASP A O 1
ATOM 581 N N . ALA A 1 82 ? 4.071 7.494 -15.023 1.00 83.62 82 ALA A N 1
ATOM 582 C CA . ALA A 1 82 ? 4.737 8.650 -15.614 1.00 83.62 82 ALA A CA 1
ATOM 583 C C . ALA A 1 82 ? 6.257 8.473 -15.788 1.00 83.62 82 ALA A C 1
ATOM 585 O O . ALA A 1 82 ? 6.930 9.423 -16.215 1.00 83.62 82 ALA A O 1
ATOM 586 N N . LEU A 1 83 ? 6.818 7.311 -15.433 1.00 80.19 83 LEU A N 1
ATOM 587 C CA . LEU A 1 83 ? 8.228 7.023 -15.668 1.00 80.19 83 LEU A CA 1
ATOM 588 C C . LEU A 1 83 ? 8.527 7.065 -17.170 1.00 80.19 83 LEU A C 1
ATOM 590 O O . LEU A 1 83 ? 7.766 6.581 -18.004 1.00 80.19 83 LEU A O 1
ATOM 594 N N . ASP A 1 84 ? 9.668 7.659 -17.512 1.00 75.62 84 ASP A N 1
ATOM 595 C CA . ASP A 1 84 ? 10.208 7.564 -18.862 1.00 75.62 84 ASP A CA 1
ATOM 596 C C . ASP A 1 84 ? 10.929 6.220 -18.976 1.00 75.62 84 ASP A C 1
ATOM 598 O O . ASP A 1 84 ? 11.992 6.025 -18.378 1.00 75.62 84 ASP A O 1
ATOM 602 N N . LEU A 1 85 ? 10.272 5.283 -19.657 1.00 76.81 85 LEU A N 1
ATOM 603 C CA . LEU A 1 85 ? 10.648 3.874 -19.763 1.00 76.81 85 LEU A CA 1
ATOM 604 C C . LEU A 1 85 ? 11.346 3.558 -21.097 1.00 76.81 85 LEU A C 1
ATOM 606 O O . LEU A 1 85 ? 11.613 2.393 -21.400 1.00 76.81 85 LEU A O 1
ATOM 610 N N . ASP A 1 86 ? 11.659 4.582 -21.900 1.00 74.88 86 ASP A N 1
ATOM 611 C CA . ASP A 1 86 ? 12.369 4.418 -23.166 1.00 74.88 86 ASP A CA 1
ATOM 612 C C . ASP A 1 86 ? 13.759 3.800 -22.929 1.00 74.88 86 ASP A C 1
ATOM 614 O O . ASP A 1 86 ? 14.656 4.401 -22.337 1.00 74.88 86 ASP A O 1
ATOM 618 N N . GLY A 1 87 ? 13.942 2.570 -23.417 1.00 71.75 87 GLY A N 1
ATOM 619 C CA . GLY A 1 87 ? 15.183 1.806 -23.257 1.00 71.75 87 GLY A CA 1
ATOM 620 C C . GLY A 1 87 ? 15.295 1.011 -21.952 1.00 71.75 87 GLY A C 1
ATOM 621 O O . GLY A 1 87 ? 16.363 0.457 -21.693 1.00 71.75 87 GLY A O 1
ATOM 622 N N . ALA A 1 88 ? 14.227 0.934 -21.152 1.00 80.38 88 ALA A N 1
ATOM 623 C CA . ALA A 1 88 ? 14.159 0.040 -20.001 1.00 80.38 88 ALA A CA 1
ATOM 624 C C . ALA A 1 88 ? 14.118 -1.440 -20.424 1.00 80.38 88 ALA A C 1
ATOM 626 O O . ALA A 1 88 ? 13.658 -1.788 -21.514 1.00 80.38 88 ALA A O 1
ATOM 627 N N . ASP A 1 89 ? 14.605 -2.312 -19.543 1.00 84.38 89 ASP A N 1
ATOM 628 C CA . ASP A 1 8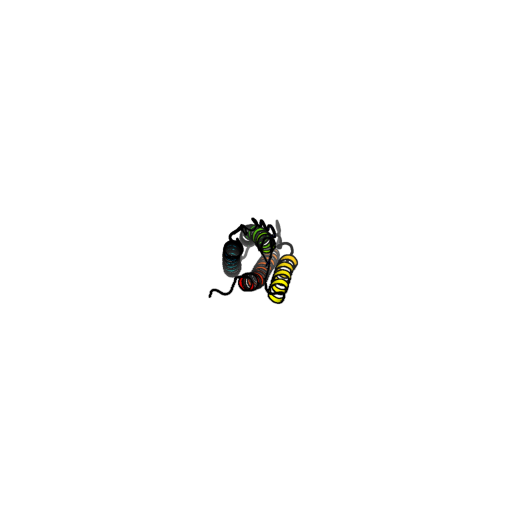9 ? 14.575 -3.759 -19.743 1.00 84.38 89 ASP A CA 1
ATOM 629 C C . ASP A 1 89 ? 13.128 -4.292 -19.731 1.00 84.38 89 ASP A C 1
ATOM 631 O O . ASP A 1 89 ? 12.336 -3.951 -18.854 1.00 84.38 89 ASP A O 1
ATOM 635 N N . GLU A 1 90 ? 12.772 -5.136 -20.704 1.00 85.12 90 GLU A N 1
ATOM 636 C CA . GLU A 1 90 ? 11.404 -5.654 -20.872 1.00 85.12 90 GLU A CA 1
ATOM 637 C C . GLU A 1 90 ? 10.937 -6.494 -19.669 1.00 85.12 90 GLU A C 1
ATOM 639 O O . GLU A 1 90 ? 9.752 -6.469 -19.318 1.00 85.12 90 GLU A O 1
ATOM 644 N N . ALA A 1 91 ? 11.855 -7.195 -18.989 1.00 87.38 91 ALA A N 1
ATOM 645 C CA . ALA A 1 91 ? 11.521 -7.917 -17.765 1.00 87.38 91 ALA A CA 1
ATOM 646 C C . ALA A 1 91 ? 11.267 -6.940 -16.608 1.00 87.38 91 ALA A C 1
ATOM 648 O O . ALA A 1 91 ? 10.267 -7.090 -15.914 1.00 87.38 91 ALA A O 1
ATOM 649 N N . ALA A 1 92 ? 12.079 -5.885 -16.466 1.00 86.44 92 ALA A N 1
ATOM 650 C CA . ALA A 1 92 ? 11.847 -4.843 -15.458 1.00 86.44 92 ALA A CA 1
ATOM 651 C C . ALA A 1 92 ? 10.505 -4.110 -15.657 1.00 86.44 92 ALA A C 1
ATOM 653 O O . ALA A 1 92 ? 9.830 -3.772 -14.686 1.00 86.44 92 ALA A O 1
ATOM 654 N N . LEU A 1 93 ? 10.085 -3.900 -16.910 1.00 87.25 93 LEU A N 1
ATOM 655 C CA . LEU A 1 93 ? 8.764 -3.348 -17.229 1.00 87.25 93 LEU A CA 1
ATOM 656 C C . LEU A 1 93 ? 7.630 -4.301 -16.851 1.00 87.25 93 LEU A C 1
ATOM 658 O O . LEU A 1 93 ? 6.621 -3.869 -16.297 1.00 87.25 93 LEU A O 1
ATOM 662 N N . THR A 1 94 ? 7.803 -5.593 -17.125 1.00 90.38 94 THR A N 1
ATOM 663 C CA . THR A 1 94 ? 6.830 -6.626 -16.743 1.00 90.38 94 THR A CA 1
ATOM 664 C C . THR A 1 94 ? 6.679 -6.699 -15.223 1.00 90.38 94 THR A C 1
ATOM 666 O O . THR A 1 94 ? 5.556 -6.753 -14.723 1.00 90.38 94 THR A O 1
ATOM 669 N N . ASP A 1 95 ? 7.792 -6.636 -14.492 1.00 90.94 95 ASP A N 1
ATOM 670 C CA . ASP A 1 95 ? 7.804 -6.644 -13.029 1.00 90.94 95 ASP A CA 1
ATOM 671 C C . ASP A 1 95 ? 7.144 -5.383 -12.448 1.00 90.94 95 ASP A C 1
ATOM 673 O O . ASP A 1 95 ? 6.400 -5.482 -11.472 1.00 90.94 95 ASP A O 1
ATOM 677 N N . LEU A 1 96 ? 7.353 -4.206 -13.061 1.00 89.69 96 LEU A N 1
ATOM 678 C CA . LEU A 1 96 ? 6.685 -2.967 -12.644 1.00 89.69 96 LEU A CA 1
ATOM 679 C C . LEU A 1 96 ? 5.164 -3.082 -12.771 1.00 89.69 96 LEU A C 1
ATOM 681 O O . LEU A 1 96 ? 4.454 -2.796 -11.808 1.00 89.69 96 LEU A O 1
ATOM 685 N N . VAL A 1 97 ? 4.676 -3.532 -13.929 1.00 91.06 97 VAL A N 1
ATOM 686 C CA . VAL A 1 97 ? 3.236 -3.700 -14.171 1.00 91.06 97 VAL A CA 1
ATOM 687 C C . VAL A 1 97 ? 2.645 -4.718 -13.198 1.00 91.06 97 VAL A C 1
ATOM 689 O O . VAL A 1 97 ? 1.626 -4.442 -12.572 1.00 91.06 97 VAL A O 1
ATOM 692 N N . ALA A 1 98 ? 3.308 -5.861 -12.998 1.00 93.19 98 ALA A N 1
ATOM 693 C CA . ALA A 1 98 ? 2.852 -6.875 -12.049 1.00 93.19 98 ALA A CA 1
ATOM 694 C C . ALA A 1 98 ? 2.794 -6.342 -10.605 1.00 93.19 98 ALA A C 1
ATOM 696 O O . ALA A 1 98 ? 1.860 -6.655 -9.866 1.00 93.19 98 ALA A O 1
ATOM 697 N N . ALA A 1 99 ? 3.759 -5.512 -10.199 1.00 91.19 99 ALA A N 1
ATOM 698 C CA . ALA A 1 99 ? 3.754 -4.887 -8.881 1.00 91.19 99 ALA A CA 1
ATOM 699 C C . ALA A 1 99 ? 2.635 -3.841 -8.731 1.00 91.19 99 ALA A C 1
ATOM 701 O O . ALA A 1 99 ? 2.003 -3.772 -7.677 1.00 91.19 99 ALA A O 1
ATOM 702 N N . GLN A 1 100 ? 2.345 -3.057 -9.774 1.00 90.38 100 GLN A N 1
ATOM 703 C CA . GLN A 1 100 ? 1.203 -2.135 -9.783 1.00 90.38 100 GLN A CA 1
ATOM 704 C C . GLN A 1 100 ? -0.130 -2.893 -9.695 1.00 90.38 100 GLN A C 1
ATOM 706 O O . GLN A 1 100 ? -0.972 -2.536 -8.872 1.00 90.38 100 GLN A O 1
ATOM 711 N N . GLU A 1 101 ? -0.288 -3.983 -10.452 1.00 92.44 101 GLU A N 1
ATOM 712 C CA . GLU A 1 101 ? -1.470 -4.853 -10.382 1.00 92.44 101 GLU A CA 1
ATOM 713 C C . GLU A 1 101 ? -1.634 -5.499 -8.997 1.00 92.44 101 GLU A C 1
ATOM 715 O O . GLU A 1 101 ? -2.754 -5.619 -8.498 1.00 92.44 101 GLU A O 1
ATOM 720 N N . ALA A 1 102 ? -0.534 -5.896 -8.347 1.00 91.50 102 ALA A N 1
ATOM 721 C CA . ALA A 1 102 ? -0.567 -6.444 -6.992 1.00 91.50 102 ALA A CA 1
ATOM 722 C C . ALA A 1 102 ? -1.064 -5.417 -5.967 1.00 91.50 102 ALA A C 1
ATOM 724 O O . ALA A 1 102 ? -1.786 -5.778 -5.038 1.00 91.50 102 ALA A O 1
ATOM 725 N N . VAL A 1 103 ? -0.708 -4.142 -6.148 1.00 89.44 103 VAL A N 1
ATOM 726 C CA . VAL A 1 103 ? -1.228 -3.043 -5.331 1.00 89.44 103 VAL A CA 1
ATOM 727 C C . VAL A 1 103 ? -2.725 -2.836 -5.582 1.00 89.44 103 VAL A C 1
ATOM 729 O O . VAL A 1 103 ? -3.490 -2.764 -4.621 1.00 89.44 103 VAL A O 1
ATOM 732 N N . ASP A 1 104 ? -3.161 -2.807 -6.842 1.00 90.06 104 ASP A N 1
ATOM 733 C CA . ASP A 1 104 ? -4.577 -2.630 -7.200 1.00 90.06 104 ASP A CA 1
ATOM 734 C C . ASP A 1 104 ? -5.462 -3.784 -6.702 1.00 90.06 104 ASP A C 1
ATOM 736 O O . ASP A 1 104 ? -6.612 -3.581 -6.304 1.00 90.06 104 ASP A O 1
ATOM 740 N N . ALA A 1 105 ? -4.921 -5.004 -6.679 1.00 92.19 105 ALA A N 1
ATOM 741 C CA . ALA A 1 105 ? -5.625 -6.198 -6.223 1.00 92.19 105 ALA A CA 1
ATOM 742 C C . ALA A 1 105 ? -5.991 -6.172 -4.727 1.00 92.19 105 ALA A C 1
ATOM 744 O O . ALA A 1 105 ? -6.875 -6.925 -4.313 1.00 92.19 105 ALA A O 1
ATOM 745 N N . LEU A 1 106 ? -5.346 -5.319 -3.922 1.00 89.19 106 LEU A N 1
ATOM 746 C CA . LEU A 1 106 ? -5.664 -5.162 -2.498 1.00 89.19 106 LEU A CA 1
ATOM 747 C C . LEU A 1 106 ? -7.046 -4.539 -2.273 1.00 89.19 106 LEU A C 1
ATOM 749 O O . LEU A 1 106 ? -7.672 -4.803 -1.247 1.00 89.19 106 LEU A O 1
ATOM 753 N N . GLY A 1 107 ? -7.540 -3.759 -3.238 1.00 87.94 107 GLY A N 1
ATOM 754 C CA . GLY A 1 107 ? -8.852 -3.130 -3.170 1.00 87.94 107 GLY A CA 1
ATOM 755 C C . GLY A 1 107 ? -8.977 -2.089 -2.055 1.00 87.94 107 GLY A C 1
ATOM 756 O O . GLY A 1 107 ? -8.018 -1.428 -1.663 1.00 87.94 107 GLY A O 1
ATOM 757 N N . GLU A 1 108 ? -10.202 -1.901 -1.568 1.00 87.25 108 GLU A N 1
ATOM 758 C CA . GLU A 1 108 ? -10.499 -0.898 -0.547 1.00 87.25 108 GLU A CA 1
ATOM 759 C C . GLU A 1 108 ? -10.159 -1.404 0.861 1.00 87.25 108 GLU A C 1
ATOM 761 O O . GLU A 1 108 ? -10.391 -2.563 1.208 1.00 87.25 108 GLU A O 1
ATOM 766 N N . MET A 1 109 ? -9.643 -0.504 1.701 1.00 88.62 109 MET A N 1
ATOM 767 C CA . MET A 1 109 ? -9.349 -0.815 3.099 1.00 88.62 109 MET A CA 1
ATOM 768 C C . MET A 1 109 ? -10.641 -1.137 3.874 1.00 88.62 109 MET A C 1
ATOM 770 O O . MET A 1 109 ? -11.646 -0.442 3.692 1.00 88.62 109 MET A O 1
ATOM 774 N N . PRO A 1 110 ? -10.609 -2.108 4.807 1.00 91.44 110 PRO A N 1
ATOM 775 C CA . PRO A 1 110 ? -11.727 -2.362 5.708 1.00 91.44 110 PRO A CA 1
ATOM 776 C C . PRO A 1 110 ? -12.130 -1.115 6.509 1.00 91.44 110 PRO A C 1
ATOM 778 O O . PRO A 1 110 ? -11.286 -0.358 6.993 1.00 91.44 110 PRO A O 1
ATOM 781 N N . VAL A 1 111 ?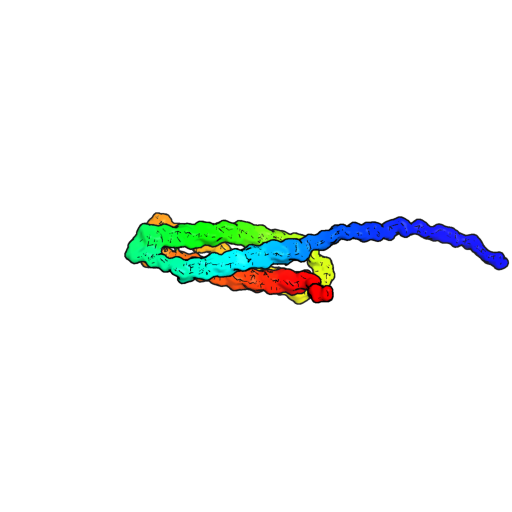 -13.437 -0.915 6.681 1.00 91.88 111 VAL A N 1
ATOM 782 C CA . VAL A 1 111 ? -13.996 0.250 7.380 1.00 91.88 111 VAL A CA 1
ATOM 783 C C . VAL A 1 111 ? -14.354 -0.127 8.810 1.00 91.88 111 VAL A C 1
ATOM 785 O O . VAL A 1 111 ? -15.055 -1.111 9.043 1.00 91.88 111 VAL A O 1
ATOM 788 N N . CYS A 1 112 ? -13.915 0.688 9.770 1.00 92.12 112 CYS A N 1
ATOM 789 C CA . CYS A 1 112 ? -14.304 0.519 11.164 1.00 92.12 112 CYS A CA 1
ATOM 790 C C . CYS A 1 112 ? -15.827 0.602 11.328 1.00 92.12 112 CYS A C 1
ATOM 792 O O . CYS A 1 112 ? -16.454 1.516 10.785 1.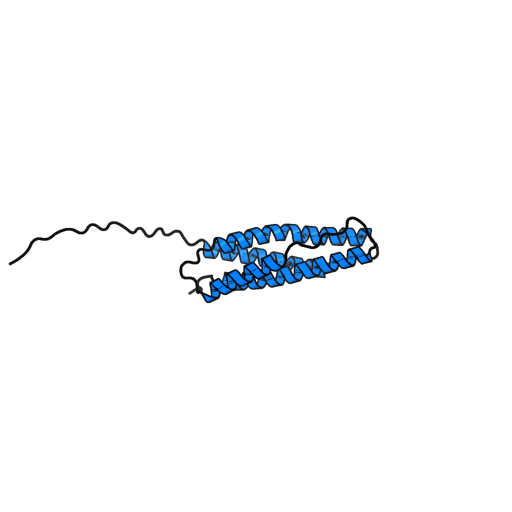00 92.12 112 CYS A O 1
ATOM 794 N N . PRO A 1 113 ? -16.441 -0.323 12.081 1.00 90.44 113 PRO A N 1
ATOM 795 C CA . PRO A 1 113 ? -17.874 -0.277 12.324 1.00 90.44 113 PRO A CA 1
ATOM 796 C C . PRO A 1 113 ? -18.225 0.943 13.188 1.00 90.44 113 PRO A C 1
ATOM 798 O O . PRO A 1 113 ? -17.430 1.365 14.022 1.00 90.44 113 PRO A O 1
ATOM 801 N N . ALA A 1 114 ? -19.421 1.506 13.000 1.00 89.00 114 ALA A N 1
ATOM 802 C CA . ALA A 1 114 ? -19.880 2.670 13.767 1.00 89.00 114 ALA A CA 1
ATOM 803 C C . ALA A 1 114 ? -20.270 2.320 15.217 1.00 89.00 114 ALA A C 1
ATOM 805 O O . ALA A 1 114 ? -20.220 3.168 16.106 1.00 89.00 114 ALA A O 1
ATOM 806 N N . ASP A 1 115 ? -20.682 1.074 15.445 1.00 83.06 115 ASP A N 1
ATOM 807 C CA . ASP A 1 115 ? -21.012 0.495 16.740 1.00 83.06 115 ASP A CA 1
ATOM 808 C C . ASP A 1 115 ? -20.792 -1.028 16.707 1.00 83.06 115 ASP A C 1
ATOM 810 O O . ASP A 1 115 ? -20.520 -1.619 15.661 1.00 83.06 115 ASP A O 1
ATOM 814 N N . GLY A 1 116 ? -20.855 -1.678 17.869 1.00 86.25 116 GLY A N 1
ATOM 815 C CA . GLY A 1 116 ? -20.695 -3.127 17.957 1.00 86.25 116 GLY A CA 1
ATOM 816 C C . GLY A 1 116 ? -20.108 -3.590 19.278 1.00 86.25 116 GLY A C 1
ATOM 817 O O . GLY A 1 116 ? -19.846 -2.799 20.189 1.00 86.25 116 GLY A O 1
ATOM 818 N N . SER A 1 117 ? -19.912 -4.904 19.399 1.00 91.25 117 SER A N 1
ATOM 819 C CA . SER A 1 117 ? -19.162 -5.440 20.530 1.00 91.25 117 SER A CA 1
ATOM 820 C C . SER A 1 117 ? -17.667 -5.166 20.346 1.00 91.25 117 SER A C 1
ATOM 822 O O . SER A 1 117 ? -17.176 -5.096 19.221 1.00 91.25 117 SER A O 1
ATOM 824 N N . ALA A 1 118 ? -16.922 -5.070 21.452 1.00 90.31 118 ALA A N 1
ATOM 825 C CA . ALA A 1 118 ? -15.466 -4.910 21.405 1.00 90.31 118 ALA A CA 1
ATOM 826 C C . ALA A 1 118 ? -14.800 -5.971 20.515 1.00 90.31 118 ALA A C 1
ATOM 828 O O . ALA A 1 118 ? -13.913 -5.656 19.736 1.00 90.31 118 ALA A O 1
ATOM 829 N N . LYS A 1 119 ? -15.305 -7.209 20.560 1.00 90.31 119 LYS A N 1
ATOM 830 C CA . LYS A 1 119 ? -14.790 -8.328 19.772 1.00 90.31 119 LYS A CA 1
ATOM 831 C C . LYS A 1 119 ? -14.986 -8.141 18.264 1.00 90.31 119 LYS A C 1
ATOM 833 O O . LYS A 1 119 ? -14.109 -8.516 17.493 1.00 90.31 119 LYS A O 1
ATOM 838 N N . ASP A 1 120 ? -16.125 -7.595 17.843 1.00 91.31 120 ASP A N 1
ATOM 839 C CA . ASP A 1 120 ? -16.390 -7.353 16.419 1.00 91.31 120 ASP A CA 1
ATOM 840 C C . ASP A 1 120 ? -15.488 -6.228 15.899 1.00 91.31 120 ASP A C 1
ATOM 842 O O . ASP A 1 120 ? -14.903 -6.333 14.824 1.00 91.31 120 ASP A O 1
ATOM 846 N N . ILE A 1 121 ? -15.309 -5.181 16.708 1.00 92.31 121 ILE A N 1
ATOM 847 C CA . ILE A 1 121 ? -14.423 -4.058 16.393 1.00 92.31 121 ILE A CA 1
ATOM 848 C C . ILE A 1 121 ? -12.958 -4.514 16.335 1.00 92.31 121 ILE A C 1
ATOM 850 O O . ILE A 1 121 ? -12.221 -4.128 15.428 1.00 92.31 121 ILE A O 1
ATOM 854 N N . GLU A 1 122 ? -12.528 -5.356 17.274 1.00 91.25 122 GLU A N 1
ATOM 855 C CA . GLU A 1 122 ? -11.196 -5.966 17.269 1.00 91.25 122 GLU A CA 1
ATOM 856 C C . GLU A 1 122 ? -10.975 -6.825 16.020 1.00 91.25 122 GLU A C 1
ATOM 858 O O . GLU A 1 122 ? -9.909 -6.736 15.419 1.00 91.25 122 GLU A O 1
ATOM 863 N N . ALA A 1 123 ? -11.973 -7.600 15.582 1.00 91.94 123 ALA A N 1
ATOM 864 C CA . ALA A 1 123 ? -11.864 -8.401 14.363 1.00 91.94 123 ALA A CA 1
ATOM 865 C C . ALA A 1 123 ? -11.606 -7.522 13.128 1.00 91.94 123 ALA A C 1
ATOM 867 O O . ALA A 1 123 ? -10.656 -7.775 12.391 1.00 91.94 123 ALA A O 1
ATOM 868 N N . VAL A 1 124 ? -12.369 -6.436 12.963 1.00 93.75 124 VAL A N 1
ATOM 869 C CA . VAL A 1 124 ? -12.134 -5.466 11.878 1.00 93.75 124 VAL A CA 1
ATOM 870 C C . VAL A 1 124 ? -10.779 -4.772 12.040 1.00 93.75 124 VAL A C 1
ATOM 872 O O . VAL A 1 124 ? -10.070 -4.546 11.065 1.00 93.75 124 VAL A O 1
ATOM 875 N N . THR A 1 125 ? -10.361 -4.479 13.271 1.00 92.12 125 THR A N 1
ATOM 876 C CA . THR A 1 125 ? -9.036 -3.897 13.536 1.00 92.12 125 THR A CA 1
ATOM 877 C C . THR A 1 125 ? -7.908 -4.832 13.090 1.00 92.12 125 THR A C 1
ATOM 879 O O . THR A 1 125 ? -6.900 -4.364 12.558 1.00 92.12 125 THR A O 1
ATOM 882 N N . GLU A 1 126 ? -8.058 -6.143 13.276 1.00 92.12 126 GLU A N 1
ATOM 883 C CA . GLU A 1 126 ? -7.104 -7.137 12.777 1.00 92.12 126 GLU A CA 1
ATOM 884 C C . GLU A 1 126 ? -7.146 -7.260 11.246 1.00 92.12 126 GLU A C 1
ATOM 886 O O . GLU A 1 126 ? -6.088 -7.370 10.628 1.00 92.12 126 GLU A O 1
ATOM 891 N N . GLU A 1 127 ? -8.317 -7.146 10.613 1.00 94.06 127 GLU A N 1
ATOM 892 C CA . GLU A 1 127 ? -8.426 -7.053 9.147 1.00 94.06 127 GLU A CA 1
ATOM 893 C C . GLU A 1 127 ? -7.693 -5.817 8.601 1.00 94.06 127 GLU A C 1
ATOM 895 O O . GLU A 1 127 ? -6.955 -5.920 7.624 1.00 94.06 127 GLU A O 1
ATOM 900 N N . ILE A 1 128 ? -7.806 -4.664 9.268 1.00 93.06 128 ILE A N 1
ATOM 901 C CA . ILE A 1 128 ? -7.070 -3.439 8.915 1.00 93.06 128 ILE A CA 1
ATOM 902 C C . ILE A 1 128 ? -5.554 -3.646 9.046 1.00 93.06 128 ILE A C 1
ATOM 904 O O . ILE A 1 128 ? -4.785 -3.197 8.195 1.00 93.06 128 ILE A O 1
ATOM 908 N N . LYS A 1 129 ? -5.095 -4.337 10.097 1.00 92.19 129 LYS A N 1
ATOM 909 C CA . LYS A 1 129 ? -3.669 -4.670 10.266 1.00 92.19 129 LYS A CA 1
ATOM 910 C C . LYS A 1 129 ? -3.175 -5.633 9.190 1.00 92.19 129 LYS A C 1
ATOM 912 O O . LYS A 1 129 ? -2.057 -5.459 8.704 1.00 92.19 129 LYS A O 1
ATOM 917 N N . ALA A 1 130 ? -3.984 -6.626 8.824 1.00 93.12 130 ALA A N 1
ATOM 918 C CA . ALA A 1 130 ? -3.675 -7.547 7.737 1.00 93.12 130 ALA A CA 1
ATOM 919 C C . ALA A 1 130 ? -3.565 -6.790 6.408 1.00 93.12 130 ALA A C 1
ATOM 921 O O . ALA A 1 130 ? -2.519 -6.855 5.767 1.00 93.12 130 ALA A O 1
ATOM 922 N N . TYR A 1 131 ? -4.557 -5.954 6.087 1.00 92.88 131 TYR A N 1
ATOM 923 C CA . TYR A 1 131 ? -4.533 -5.072 4.921 1.00 92.88 131 TYR A CA 1
ATOM 924 C C . TYR A 1 131 ? -3.277 -4.190 4.890 1.00 92.88 131 TYR A C 1
ATOM 926 O O . TYR A 1 131 ? -2.603 -4.098 3.870 1.00 92.88 131 TYR A O 1
ATOM 934 N N . ALA A 1 132 ? -2.899 -3.579 6.018 1.00 91.44 132 ALA A N 1
ATOM 935 C CA . ALA A 1 132 ? -1.680 -2.776 6.112 1.00 91.44 132 ALA A CA 1
ATOM 936 C C . ALA A 1 132 ? -0.405 -3.576 5.812 1.00 91.44 132 ALA A C 1
ATOM 938 O O . ALA A 1 132 ? 0.546 -3.047 5.233 1.00 91.44 132 ALA A O 1
ATOM 939 N N . ASN A 1 133 ? -0.361 -4.835 6.245 1.00 91.81 133 ASN A N 1
ATOM 940 C CA . ASN A 1 133 ? 0.772 -5.713 6.005 1.00 91.81 133 ASN A CA 1
ATOM 941 C C . ASN A 1 133 ? 0.843 -6.161 4.540 1.00 91.81 133 ASN A C 1
ATOM 943 O O . ASN A 1 133 ? 1.928 -6.150 3.960 1.00 91.81 133 ASN A O 1
ATOM 947 N N . ASP A 1 134 ? -0.296 -6.488 3.937 1.00 92.94 134 ASP A N 1
ATOM 948 C CA . ASP A 1 134 ? -0.380 -6.850 2.521 1.00 92.94 134 ASP A CA 1
ATOM 949 C C . ASP A 1 134 ? -0.034 -5.645 1.635 1.00 92.94 134 ASP A C 1
ATOM 951 O O . ASP A 1 134 ? 0.770 -5.758 0.710 1.00 92.94 134 ASP A O 1
ATOM 955 N N . LEU A 1 135 ? -0.510 -4.453 2.005 1.00 90.31 135 LEU A N 1
ATOM 956 C CA . LEU A 1 135 ? -0.125 -3.193 1.375 1.00 90.31 135 LEU A CA 1
ATOM 957 C C . LEU A 1 135 ? 1.376 -2.933 1.474 1.00 90.31 135 LEU A C 1
ATOM 959 O O . LEU A 1 135 ? 2.017 -2.551 0.493 1.00 90.31 135 LEU A O 1
ATOM 963 N N . ARG A 1 136 ? 1.971 -3.165 2.645 1.00 90.69 136 ARG A N 1
ATOM 964 C CA . ARG A 1 136 ? 3.424 -3.082 2.818 1.00 90.69 136 ARG A CA 1
ATOM 965 C C . ARG A 1 136 ? 4.158 -4.063 1.899 1.00 90.69 136 ARG A C 1
ATOM 967 O O . ARG A 1 136 ? 5.212 -3.702 1.383 1.00 90.69 136 ARG A O 1
ATOM 974 N N . ALA A 1 137 ? 3.655 -5.282 1.730 1.00 90.81 137 ALA A N 1
ATOM 975 C CA . ALA A 1 137 ? 4.277 -6.282 0.867 1.00 90.81 137 ALA A CA 1
ATOM 976 C C . ALA A 1 137 ? 4.207 -5.865 -0.610 1.00 90.81 137 ALA A C 1
ATOM 978 O O . ALA A 1 137 ? 5.251 -5.732 -1.243 1.00 90.81 137 ALA A O 1
ATOM 979 N N . ALA A 1 138 ? 3.016 -5.531 -1.113 1.00 89.81 138 ALA A N 1
ATOM 980 C CA . ALA A 1 138 ? 2.826 -5.090 -2.496 1.00 89.81 138 ALA A CA 1
ATOM 981 C C . ALA A 1 138 ? 3.642 -3.826 -2.821 1.00 89.81 138 ALA A C 1
ATOM 983 O O . ALA A 1 138 ? 4.263 -3.714 -3.875 1.00 89.81 138 ALA A O 1
ATOM 984 N N . THR A 1 139 ? 3.717 -2.880 -1.880 1.00 88.56 139 THR A N 1
ATOM 985 C CA . THR A 1 139 ? 4.548 -1.678 -2.054 1.00 88.56 139 THR A CA 1
ATOM 986 C C . THR A 1 139 ? 6.047 -1.962 -1.989 1.00 88.56 139 THR A C 1
ATOM 988 O O . THR A 1 139 ? 6.823 -1.221 -2.587 1.00 88.56 139 THR A O 1
ATOM 991 N N . ASN A 1 140 ? 6.482 -3.031 -1.314 1.00 90.38 140 ASN A N 1
ATOM 992 C CA . ASN A 1 140 ? 7.875 -3.475 -1.359 1.00 90.38 140 ASN A CA 1
ATOM 993 C C . ASN A 1 140 ? 8.240 -4.023 -2.741 1.00 90.38 140 ASN A C 1
ATOM 995 O O . ASN A 1 140 ? 9.280 -3.651 -3.279 1.00 90.38 140 ASN A O 1
ATOM 999 N N . ASP A 1 141 ? 7.363 -4.836 -3.327 1.00 90.50 141 ASP A N 1
ATOM 1000 C CA . ASP A 1 141 ? 7.552 -5.362 -4.679 1.00 90.50 141 ASP A CA 1
ATOM 1001 C C . ASP A 1 141 ? 7.596 -4.214 -5.702 1.00 90.50 141 ASP A C 1
ATOM 1003 O O . ASP A 1 141 ? 8.469 -4.184 -6.571 1.00 90.50 141 ASP A O 1
ATOM 1007 N N . LEU A 1 142 ? 6.742 -3.197 -5.524 1.00 88.50 142 LEU A N 1
ATOM 1008 C CA . LEU A 1 142 ? 6.763 -1.980 -6.338 1.00 88.50 142 LEU A CA 1
ATOM 1009 C C . LEU A 1 142 ? 8.073 -1.193 -6.192 1.00 88.50 142 LEU A C 1
ATOM 1011 O O . LEU A 1 142 ? 8.634 -0.751 -7.190 1.00 88.50 142 LEU A O 1
ATOM 1015 N N . ASP A 1 143 ? 8.598 -1.035 -4.975 1.00 88.19 143 ASP A N 1
ATOM 1016 C CA . ASP A 1 143 ? 9.903 -0.399 -4.736 1.00 88.19 143 ASP A CA 1
ATOM 1017 C C . ASP A 1 143 ? 11.046 -1.148 -5.433 1.00 88.19 143 ASP A C 1
ATOM 1019 O O . ASP A 1 143 ? 11.918 -0.518 -6.038 1.00 88.19 143 ASP A O 1
ATOM 1023 N N . VAL A 1 144 ? 11.035 -2.482 -5.388 1.00 89.69 144 VAL A N 1
ATOM 1024 C CA . VAL A 1 144 ? 12.031 -3.319 -6.067 1.00 89.69 144 VAL A CA 1
ATOM 1025 C C . VAL A 1 144 ? 11.945 -3.142 -7.582 1.00 89.69 144 VAL A C 1
ATOM 1027 O O . VAL A 1 144 ? 12.972 -2.888 -8.216 1.00 89.69 144 VAL A O 1
ATOM 1030 N N . ALA A 1 145 ? 10.741 -3.210 -8.153 1.00 88.75 145 ALA A N 1
ATOM 1031 C CA . ALA A 1 145 ? 10.535 -3.043 -9.589 1.00 88.75 145 ALA A CA 1
ATOM 1032 C C . ALA A 1 145 ? 10.940 -1.639 -10.068 1.00 88.75 145 ALA A C 1
ATOM 1034 O O . ALA A 1 145 ? 11.675 -1.488 -11.042 1.00 88.75 145 ALA A O 1
ATOM 1035 N N . VAL A 1 146 ? 10.559 -0.596 -9.328 1.00 85.94 146 VAL A N 1
ATOM 1036 C CA . VAL A 1 146 ? 10.926 0.793 -9.636 1.00 85.94 146 VAL A CA 1
ATOM 1037 C C . VAL A 1 146 ? 12.440 1.017 -9.533 1.00 85.94 146 VAL A C 1
ATOM 1039 O O . VAL A 1 146 ? 13.014 1.741 -10.347 1.00 85.94 146 VAL A O 1
ATOM 1042 N N . LYS A 1 147 ? 13.128 0.373 -8.584 1.00 85.00 147 LYS A N 1
ATOM 1043 C CA . LYS A 1 147 ? 14.598 0.421 -8.493 1.00 85.00 147 LYS A CA 1
ATOM 1044 C C . LYS A 1 147 ? 15.291 -0.312 -9.634 1.00 85.00 147 LYS A C 1
ATOM 1046 O O . LYS A 1 147 ? 16.360 0.129 -10.043 1.00 85.00 147 LYS A O 1
ATOM 1051 N N . ALA A 1 148 ? 14.702 -1.386 -10.156 1.00 85.25 148 ALA A N 1
ATOM 1052 C CA . ALA A 1 148 ? 15.238 -2.095 -11.318 1.00 85.25 148 ALA A CA 1
ATOM 1053 C C . ALA A 1 148 ? 15.214 -1.235 -12.597 1.00 85.25 148 ALA A C 1
ATOM 1055 O O . ALA A 1 148 ? 16.006 -1.466 -13.507 1.00 85.25 148 ALA A O 1
ATOM 1056 N N . LEU A 1 149 ? 14.344 -0.219 -12.642 1.00 79.12 149 LEU A N 1
ATOM 1057 C CA . LEU A 1 149 ? 14.252 0.758 -13.731 1.00 79.12 149 LEU A CA 1
ATOM 1058 C C . LEU A 1 149 ? 15.223 1.934 -13.584 1.00 79.12 149 LEU A C 1
ATOM 1060 O O . LEU A 1 149 ? 15.425 2.691 -14.536 1.00 79.12 149 LEU A O 1
ATOM 1064 N N . ALA A 1 150 ? 15.824 2.120 -12.405 1.00 72.81 150 ALA A N 1
ATOM 1065 C CA . ALA A 1 150 ? 16.887 3.098 -12.259 1.00 72.81 150 ALA A CA 1
ATOM 1066 C C . ALA A 1 150 ? 18.096 2.636 -13.093 1.00 72.81 150 ALA A C 1
ATOM 1068 O O . ALA A 1 150 ? 18.476 1.465 -13.014 1.00 72.81 150 ALA A O 1
ATOM 1069 N N . PRO A 1 151 ? 18.724 3.525 -13.886 1.00 61.28 151 PRO A N 1
ATOM 1070 C CA . PRO A 1 151 ? 19.958 3.170 -14.568 1.00 61.28 151 PRO A CA 1
ATOM 1071 C C . PRO A 1 151 ? 20.968 2.719 -13.513 1.00 61.28 151 PRO A C 1
ATOM 1073 O O . PRO A 1 151 ? 21.119 3.389 -12.489 1.00 61.28 151 PRO A O 1
ATOM 1076 N N . ALA A 1 152 ? 21.621 1.576 -13.743 1.00 52.03 152 ALA A N 1
ATOM 1077 C CA . ALA A 1 152 ? 22.701 1.118 -12.880 1.00 52.03 152 ALA A CA 1
ATOM 1078 C C . ALA A 1 152 ? 23.685 2.281 -12.704 1.00 52.03 152 ALA A C 1
ATOM 1080 O O . ALA A 1 152 ? 24.177 2.818 -13.696 1.00 52.03 152 ALA A O 1
ATOM 1081 N N . GLU A 1 153 ? 23.898 2.724 -11.464 1.00 43.91 153 GLU A N 1
ATOM 1082 C CA . GLU A 1 153 ? 24.896 3.752 -11.194 1.00 43.91 153 GLU A CA 1
ATOM 1083 C C . GLU A 1 153 ? 26.261 3.189 -11.623 1.00 43.91 153 GLU A C 1
ATOM 1085 O O . GLU A 1 153 ? 26.752 2.235 -11.017 1.00 43.91 153 GLU A O 1
ATOM 1090 N N . GLU A 1 154 ? 26.823 3.721 -12.714 1.00 35.41 154 GLU A N 1
ATOM 1091 C CA . GLU A 1 154 ? 28.235 3.533 -13.080 1.00 35.41 154 GLU A CA 1
ATOM 1092 C C . GLU A 1 154 ? 29.144 4.446 -12.248 1.00 35.41 154 GLU A C 1
ATOM 1094 O O . GLU A 1 154 ? 28.826 5.654 -12.113 1.00 35.41 154 GLU A O 1
#

=== Feature glossary ===
The record interleaves many kinds of information about one protein. Here is each kind framed as the question it answers.

Q: What does the local fold look like, residue by residue?
A: The Foldseek 3Di string encodes local tertiary geometry as a 20-letter alphabet — one character per residue — derived from the relative positions of nearby Cα atoms. Unlike the amino-acid sequence, 3Di is a direct function of the 3D structure, so two proteins with the same fold have similar 3Di strings even at low sequence identity.

Q: Which residues are in helices, strands, or loops?
A: The SS8 string is DSSP's per-residue secondary-structure call. α-helix (H) means an i→i+4 H-bond ladder; β-strand (E) means the residue participates in a β-sheet; 3₁₀ (G) and π (I) are tighter and wider helices; T/S are turns/bends; '-' is loop.

Q: How big and how compact is the whole molecule?
A: Radius of gyration (Rg) is the root-mean-square distance of Cα atoms from their centroid — a single number for overall size and compactness. A globular domain of N residues has Rg ≈ 2.2·N^0.38 Å; an extended or disordered chain has a much larger Rg. The Cα contact count is the number of residue pairs whose Cα atoms are within 8 Å and are more than four positions apart in sequence — a standard proxy for tertiary packing density. The bounding box is the smallest axis-aligned box enclosing all Cα atoms.

Q: Where is each backbone atom in 3D?
A: Structure coordinates are given as an mmCIF _atom_site loop: one row per atom with element, residue name, chain id, sequence number, and x/y/z position in Å. Only the four main-chain atoms per residue are included here; side chains are omitted to keep the record compact.

Q: What is the amino-acid chain?
A: Primary structure: the covalent order of the twenty standard amino acids along the backbone. Two proteins with the same sequence will (almost always) fold to the same structure; two with 30% identity often share a fold but not the details.

Q: What if only a Cα trace is available?
A: Three-state secondary structure (P-SEA) collapses the eight DSSP classes into helix (a), strand (b), and coil (c). P-SEA assigns these from Cα geometry alone — distances and angles — without requiring backbone oxygens, so it works on any Cα trace.

Q: What family and function is it annotated with?
A: Database cross-references. InterPro integrates a dozen domain/family signature databases into unified entries with residue-range hits. GO terms attach function/process/location labels with evidence codes. CATH codes position the fold in a four-level structural taxonomy. Organism is the NCBI-taxonomy species name.

Q: How confident is the AlphaFold model at each residue?
A: pLDDT is the predicted lDDT-Cα score: AlphaFold's confidence that the local environment of each residue (all inter-atomic distances within 15 Å) is correctly placed. It is a per-residue number between 0 and 100, with higher meaning more reliable.

Q: How mobile is each atom in the crystal?
A: B-factor (Debye–Waller factor) reflects atomic displacement in the crystal lattice. It is an experimental observable (units Å²), not a prediction; low values mean the atom is pinned down, high values mean it moves or is heterogeneous across the crystal.

Q: Which residues are buried vs exposed?
A: SASA measures how much of the protein is reachable by solvent. It is computed by rolling a water-sized probe over the atomic surface and summing the exposed area (Å²). Per-residue SASA distinguishes core (buried, low SASA) from surface (exposed, high SASA) residues; total SASA is a whole-molecule size measure.

Q: What do the diagnostic plots show?
A: Plot images: a contact map (which residues are close in 3D, as an N×N binary image), a Ramachandran scatter (backbone torsion angles, revealing secondary-structure composition at a glance), and — for AlphaFold structures — a PAE heatmap (pairwise prediction confidence).

Q: What known structures does this most resemble?
A: The Foldseek neighbor list gives the closest experimentally determined structures in the PDB, ranked by structural alignment. TM-score near 1 means near-identical fold; near 0.3 means only rough topology match. This is how one finds what a novel AlphaFold prediction most resembles in the solved-structure universe.

Q: Are the domains correctly placed relative to each other?
A: Predicted aligned error is AlphaFold's pairwise confidence. Unlike pLDDT (per-residue), PAE is per-residue-pair and captures whether two parts of the structure are correctly placed relative to each other. Units are ångströms of expected positional error.

Q: What do the rendered images show?
A: Structure images are PyMOL renders from six orthogonal camera directions. Cartoon representation draws helices as coils and strands as arrows; sticks shows the backbone as bonds; surface shows the solvent-excluded envelope. Rainbow coloring maps sequence position to hue (blue→red, N→C); chain coloring assigns a distinct color per polypeptide.

Q: What are the backbone torsion angles?
A: φ (phi) and ψ (psi) are the two rotatable backbone dihedrals per residue: φ is the C(i-1)–N–Cα–C torsion, ψ is the N–Cα–C–N(i+1) torsion, both in degrees on (−180°, 180°]. α-helical residues cluster near (−60°, −45°); β-strand residues near (−120°, +130°). A Ramachandran plot is simply a scatter of (φ, ψ) for every residue.